Protein AF-A0A2E2U797-F1 (afdb_monomer_lite)

Secondary structure (DSSP, 8-state):
-HHHHHHHHHHTTTTTT------S--S-GGG-S-EEETTTTEEE-S--STTHHHHHHHHHT-

pLDDT: mean 90.44, std 4.37, range [61.84, 94.12]

Sequence (62 aa):
MVKNLKVRLKENGLWDECKVTKSGCLGGCAFGVNATLYPDNTFLSNISLDDEDDLYAILSAK

Foldseek 3Di:
DQVVLCVVCVVVVNNVPDDGDDDDDPDPVVQPDWDADPPVRDIDGVDDPVCSVVVSCVRVVD

Radius of gyration: 11.62 Å; chains: 1; bounding box: 26×22×27 Å

Structure (mmCIF, N/CA/C/O backbone):
data_AF-A0A2E2U797-F1
#
_entry.id   AF-A0A2E2U797-F1
#
loop_
_atom_site.group_PDB
_atom_site.id
_atom_site.type_symbol
_atom_site.label_atom_id
_atom_site.label_alt_id
_atom_site.label_comp_id
_atom_site.label_asym_id
_atom_site.label_entity_id
_atom_site.label_seq_id
_atom_site.pdbx_PDB_ins_code
_atom_site.Cartn_x
_atom_site.Cartn_y
_atom_site.Cartn_z
_atom_site.occupancy
_atom_site.B_iso_or_equiv
_atom_site.auth_seq_id
_atom_site.auth_comp_id
_atom_site.auth_asym_id
_atom_site.auth_atom_id
_atom_site.pdbx_PDB_model_num
ATOM 1 N N . MET A 1 1 ? 5.996 4.775 4.585 1.00 84.56 1 MET A N 1
ATOM 2 C CA . MET A 1 1 ? 5.190 4.072 3.572 1.00 84.56 1 MET A CA 1
ATOM 3 C C . MET A 1 1 ? 4.367 2.891 4.113 1.00 84.56 1 MET A C 1
ATOM 5 O O . MET A 1 1 ? 3.502 3.150 4.930 1.00 84.56 1 MET A O 1
ATOM 9 N N . VAL A 1 2 ? 4.590 1.603 3.770 1.00 90.38 2 VAL A N 1
ATOM 10 C CA . VAL A 1 2 ? 3.630 0.498 4.092 1.00 90.38 2 VAL A CA 1
ATOM 11 C C . VAL A 1 2 ? 3.195 0.434 5.565 1.00 90.38 2 VAL A C 1
ATOM 13 O O . VAL A 1 2 ? 2.032 0.177 5.856 1.00 90.38 2 VAL A O 1
ATOM 16 N N . LYS A 1 3 ? 4.115 0.647 6.516 1.00 91.00 3 LYS A N 1
ATOM 17 C CA . LYS A 1 3 ? 3.773 0.663 7.948 1.00 91.00 3 LYS A CA 1
ATOM 18 C C . LYS A 1 3 ? 2.874 1.853 8.309 1.00 91.00 3 LYS A C 1
ATOM 20 O O . LYS A 1 3 ? 1.901 1.644 9.021 1.00 91.00 3 LYS A O 1
ATOM 25 N N . ASN A 1 4 ? 3.179 3.049 7.808 1.00 92.12 4 ASN A N 1
ATOM 26 C CA . ASN A 1 4 ? 2.386 4.255 8.055 1.00 92.12 4 ASN A CA 1
ATOM 27 C C . ASN A 1 4 ? 0.993 4.137 7.442 1.00 92.12 4 ASN A C 1
ATOM 29 O O . ASN A 1 4 ? 0.018 4.376 8.141 1.00 92.12 4 ASN A O 1
ATOM 33 N N . LEU A 1 5 ? 0.889 3.656 6.196 1.00 91.56 5 LEU A N 1
ATOM 34 C CA . LEU A 1 5 ? -0.401 3.421 5.538 1.00 91.56 5 LEU A CA 1
ATOM 35 C C . LEU A 1 5 ? -1.299 2.505 6.383 1.00 91.56 5 LEU A C 1
ATOM 37 O O . LEU A 1 5 ? -2.469 2.796 6.592 1.00 91.56 5 LEU A O 1
ATOM 41 N N . LYS A 1 6 ? -0.735 1.427 6.948 1.00 92.31 6 LYS A N 1
ATOM 42 C CA . LYS A 1 6 ? -1.470 0.530 7.855 1.00 92.31 6 LYS A CA 1
ATOM 43 C C . LYS A 1 6 ? -1.943 1.217 9.133 1.00 92.31 6 LYS A C 1
ATOM 45 O O . LYS A 1 6 ? -3.023 0.895 9.612 1.00 92.31 6 LYS A O 1
ATOM 50 N N . VAL A 1 7 ? -1.117 2.081 9.722 1.00 93.06 7 VAL A N 1
ATOM 51 C CA . VAL A 1 7 ? -1.485 2.836 10.930 1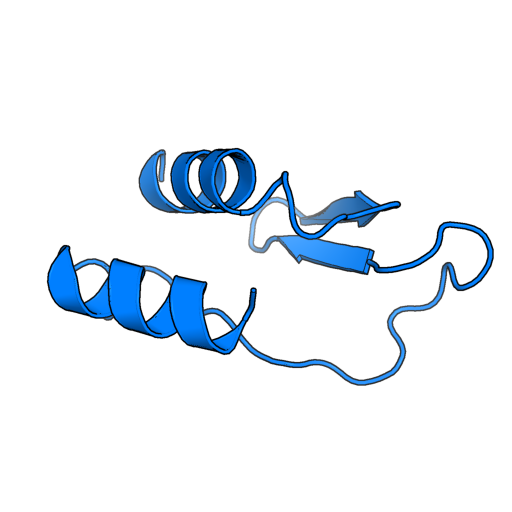.00 93.06 7 VAL A CA 1
ATOM 52 C C . VAL A 1 7 ? -2.620 3.800 10.597 1.00 93.06 7 VAL A C 1
ATOM 54 O O . VAL A 1 7 ? -3.663 3.733 11.237 1.00 93.06 7 VAL A O 1
ATOM 57 N N . 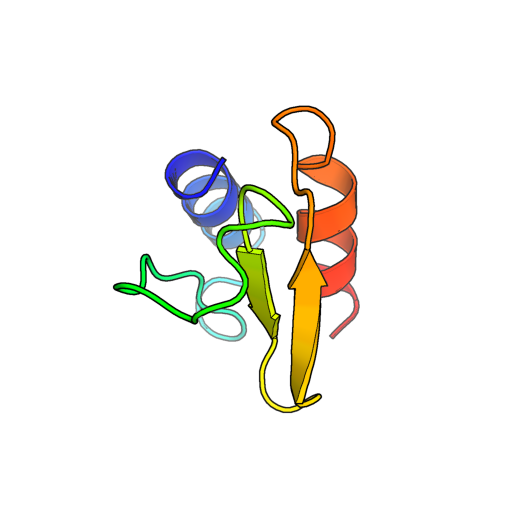ARG A 1 8 ? -2.479 4.568 9.514 1.00 92.56 8 ARG A N 1
ATOM 58 C CA . ARG A 1 8 ? -3.478 5.540 9.063 1.00 92.56 8 ARG A CA 1
ATOM 59 C C . ARG A 1 8 ? -4.822 4.882 8.745 1.00 92.56 8 ARG A C 1
ATOM 61 O O . ARG A 1 8 ? -5.850 5.353 9.214 1.00 92.56 8 ARG A O 1
ATOM 68 N N . LEU A 1 9 ? -4.826 3.745 8.044 1.00 91.19 9 LEU A N 1
ATOM 69 C CA . LEU A 1 9 ? -6.053 2.977 7.786 1.00 91.19 9 LEU A CA 1
ATOM 70 C C . LEU A 1 9 ? -6.730 2.498 9.079 1.00 91.19 9 LEU A C 1
ATOM 72 O O . LEU A 1 9 ? -7.951 2.524 9.172 1.00 91.19 9 LEU A O 1
ATOM 76 N N . LYS A 1 10 ? -5.956 2.092 10.095 1.00 91.56 10 LYS A N 1
ATOM 77 C CA . LYS A 1 10 ? -6.506 1.699 11.403 1.00 91.56 10 LYS A CA 1
ATOM 78 C C . LYS A 1 10 ? -7.104 2.872 12.162 1.00 91.56 10 LYS A C 1
ATOM 80 O O . LYS A 1 10 ? -8.192 2.734 12.708 1.00 91.56 10 LYS A O 1
ATOM 85 N N . GLU A 1 11 ? -6.407 4.003 12.195 1.00 92.44 11 GLU A N 1
ATOM 86 C CA . GLU A 1 11 ? -6.872 5.212 12.885 1.00 92.44 11 GLU A CA 1
ATOM 87 C C . GLU A 1 11 ? -8.149 5.782 12.258 1.00 92.44 11 GLU A C 1
ATOM 89 O O . GLU A 1 11 ? -8.976 6.345 12.965 1.00 92.44 11 GLU A O 1
ATOM 94 N N . ASN A 1 12 ? -8.340 5.578 10.953 1.00 90.75 12 ASN A N 1
ATOM 95 C CA . ASN A 1 12 ? -9.519 6.031 10.216 1.00 90.75 12 ASN A CA 1
ATOM 96 C C . ASN A 1 12 ? -10.616 4.955 10.088 1.00 90.75 12 ASN A C 1
ATOM 98 O O . ASN A 1 12 ? -11.570 5.148 9.345 1.00 90.75 12 ASN A O 1
ATOM 102 N N . GLY A 1 13 ? -10.495 3.815 10.780 1.00 90.88 13 GLY A N 1
ATOM 103 C CA . GLY A 1 13 ? -11.516 2.757 10.778 1.00 90.88 13 GLY A CA 1
ATOM 104 C C . GLY A 1 13 ? -11.599 1.907 9.502 1.00 90.88 13 GLY A C 1
ATOM 105 O O . GLY A 1 13 ? -12.343 0.937 9.476 1.00 90.88 13 GLY A O 1
ATOM 106 N N . LEU A 1 14 ? -10.777 2.186 8.488 1.00 90.06 14 LEU A N 1
ATOM 107 C CA . LEU A 1 14 ? -10.756 1.508 7.182 1.00 90.06 14 LEU A CA 1
ATOM 108 C C . LEU A 1 14 ? -10.013 0.160 7.187 1.00 90.06 14 LEU A C 1
ATOM 110 O O . LEU A 1 14 ? -9.765 -0.428 6.137 1.00 90.06 14 LEU A O 1
ATOM 114 N N . TRP A 1 15 ? -9.596 -0.334 8.355 1.00 86.25 15 TRP A N 1
ATOM 115 C CA . TRP A 1 15 ? -8.784 -1.552 8.455 1.00 86.25 15 TRP A CA 1
ATOM 116 C C . TRP A 1 15 ? -9.529 -2.833 8.060 1.00 86.25 15 TRP A C 1
ATOM 118 O O . TRP A 1 15 ? -8.886 -3.797 7.643 1.00 86.25 15 TRP A O 1
ATOM 128 N N . ASP A 1 16 ? -10.854 -2.851 8.216 1.00 87.75 16 ASP A N 1
ATOM 129 C CA . ASP A 1 16 ? -11.688 -4.000 7.842 1.00 87.75 16 ASP A CA 1
ATOM 130 C C . ASP A 1 16 ? -11.989 -4.021 6.332 1.00 87.75 16 ASP A C 1
ATOM 132 O O . ASP A 1 16 ? -12.118 -5.087 5.736 1.00 87.75 16 ASP A O 1
ATOM 136 N N . GLU A 1 17 ? -12.001 -2.847 5.693 1.00 89.25 17 GLU A N 1
ATOM 137 C CA . GLU A 1 17 ? -12.344 -2.673 4.275 1.00 89.25 17 GLU A CA 1
ATOM 138 C C . GLU A 1 17 ? -11.112 -2.739 3.363 1.00 89.25 17 GLU A C 1
ATOM 140 O O . GLU A 1 17 ? -11.133 -3.373 2.306 1.00 89.25 17 GLU A O 1
ATOM 145 N N . CYS A 1 18 ? -10.003 -2.128 3.787 1.00 88.81 18 CYS A N 1
ATOM 146 C CA . CYS A 1 18 ? -8.793 -1.988 2.985 1.00 88.81 18 CYS A CA 1
ATOM 147 C C . CYS A 1 18 ? -7.568 -2.600 3.668 1.00 88.81 18 CYS A C 1
ATOM 149 O O . CYS A 1 18 ? -7.219 -2.297 4.813 1.00 88.81 18 CYS A O 1
ATOM 151 N N . LYS A 1 19 ? -6.823 -3.417 2.912 1.00 89.38 19 LYS A N 1
ATOM 152 C CA . LYS A 1 19 ? -5.619 -4.096 3.401 1.00 89.38 19 LYS A CA 1
ATOM 153 C C . LYS A 1 19 ? -4.399 -3.759 2.560 1.00 89.38 19 LYS A C 1
ATOM 155 O O . LYS A 1 19 ? -4.364 -3.976 1.357 1.00 89.38 19 LYS A O 1
ATOM 160 N N . VAL A 1 20 ? -3.334 -3.343 3.240 1.00 92.81 20 VAL A N 1
ATOM 161 C CA . VAL A 1 20 ? -2.027 -3.087 2.623 1.00 92.81 20 VAL A CA 1
ATOM 162 C C . VAL A 1 20 ? -1.057 -4.177 3.059 1.00 92.81 20 VAL A C 1
ATOM 164 O O . VAL A 1 20 ? -0.864 -4.418 4.254 1.00 92.81 20 VAL A O 1
ATOM 167 N N . THR A 1 21 ? -0.405 -4.847 2.117 1.00 91.88 21 THR A N 1
ATOM 168 C CA . THR A 1 21 ? 0.563 -5.917 2.405 1.00 91.88 21 THR 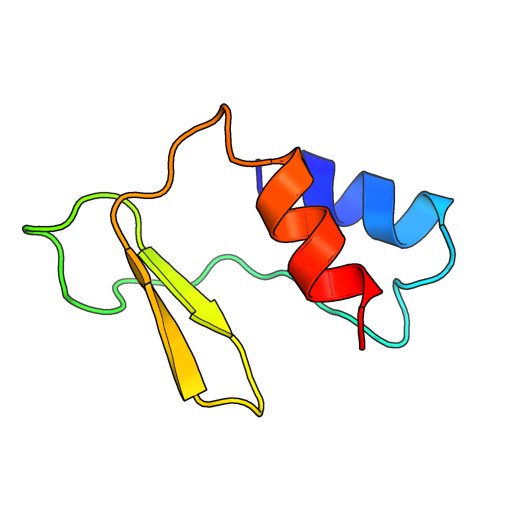A CA 1
ATOM 169 C C . THR A 1 21 ? 1.860 -5.710 1.648 1.00 91.88 21 THR A C 1
ATOM 171 O O . THR A 1 21 ? 1.869 -5.144 0.563 1.00 91.88 21 THR A O 1
ATOM 174 N N . LYS A 1 22 ? 2.967 -6.195 2.219 1.00 92.25 22 LYS A N 1
ATOM 175 C CA . LYS A 1 22 ? 4.213 -6.327 1.465 1.00 92.25 22 LYS A CA 1
ATOM 176 C C . LYS A 1 22 ? 4.091 -7.563 0.580 1.00 92.25 22 LYS A C 1
ATOM 178 O O . LYS A 1 22 ? 3.732 -8.623 1.089 1.00 92.25 22 LYS A O 1
ATOM 183 N N . SER A 1 23 ? 4.393 -7.422 -0.699 1.00 91.62 23 SER A N 1
ATOM 184 C CA . SER A 1 23 ? 4.539 -8.538 -1.631 1.00 91.62 23 SER A CA 1
ATOM 185 C C . SER A 1 23 ? 6.016 -8.861 -1.855 1.00 91.62 23 SER A C 1
ATOM 187 O O . SER A 1 23 ? 6.900 -8.075 -1.508 1.00 91.62 23 SER A O 1
ATOM 189 N N . GLY A 1 24 ? 6.277 -10.021 -2.461 1.00 90.25 24 GLY A N 1
ATOM 190 C CA . GLY A 1 24 ? 7.558 -10.289 -3.114 1.00 90.25 24 GLY A CA 1
ATOM 191 C C . GLY A 1 24 ? 7.692 -9.516 -4.432 1.00 90.25 24 GLY A C 1
ATOM 192 O O . GLY A 1 24 ? 7.007 -8.517 -4.655 1.00 90.25 24 GLY A O 1
ATOM 193 N N . CYS A 1 25 ? 8.564 -9.999 -5.320 1.00 89.62 25 CYS A N 1
ATOM 194 C CA . CYS A 1 25 ? 8.746 -9.414 -6.647 1.00 89.62 25 CYS A CA 1
ATOM 195 C C . CYS A 1 25 ? 7.434 -9.448 -7.447 1.00 89.62 25 CYS A C 1
ATOM 197 O O . CYS A 1 25 ? 6.872 -10.518 -7.666 1.00 89.62 25 CYS A O 1
ATOM 199 N N . LEU A 1 26 ? 6.973 -8.276 -7.892 1.00 90.00 26 LEU A N 1
ATOM 200 C CA . LEU A 1 26 ? 5.803 -8.118 -8.765 1.00 90.00 26 LEU A CA 1
ATOM 201 C C . LEU A 1 26 ? 6.188 -7.981 -10.249 1.00 90.00 26 LEU A C 1
ATOM 203 O O . LEU A 1 26 ? 5.327 -7.772 -11.096 1.00 90.00 26 LEU A O 1
ATOM 207 N N . GLY A 1 27 ? 7.482 -8.064 -10.569 1.00 88.94 27 GLY A N 1
ATOM 208 C CA . GLY A 1 27 ? 8.011 -7.625 -11.856 1.00 88.94 27 GLY A CA 1
ATOM 209 C C . GLY A 1 27 ? 8.129 -6.098 -11.946 1.00 88.94 27 GLY A C 1
ATOM 210 O O . GLY A 1 27 ? 7.898 -5.370 -10.979 1.00 88.94 27 GLY A O 1
ATOM 211 N N . GLY A 1 28 ? 8.557 -5.607 -13.110 1.00 87.50 28 GLY A N 1
ATOM 212 C CA . GLY A 1 28 ? 8.671 -4.168 -13.362 1.00 87.50 28 GLY A CA 1
ATOM 213 C C . GLY A 1 28 ? 9.807 -3.473 -12.606 1.00 87.50 28 GLY A C 1
ATOM 214 O O . GLY A 1 28 ? 9.706 -2.281 -12.347 1.00 87.50 28 GLY A O 1
ATOM 215 N N . CYS A 1 29 ? 10.890 -4.179 -12.257 1.00 88.75 29 CYS A N 1
ATOM 216 C CA . CYS A 1 29 ? 12.022 -3.604 -11.514 1.00 88.75 29 CYS A CA 1
ATOM 217 C C . CYS A 1 29 ? 12.636 -2.361 -12.185 1.00 88.75 29 CYS A C 1
ATOM 219 O O . CYS A 1 29 ? 13.172 -1.500 -11.497 1.00 88.75 29 CYS A O 1
ATOM 221 N N . ALA A 1 30 ? 12.529 -2.249 -13.513 1.00 92.12 30 ALA A N 1
ATOM 222 C CA . ALA A 1 30 ? 12.973 -1.076 -14.267 1.00 92.12 30 ALA A CA 1
ATOM 223 C C . ALA A 1 30 ? 12.181 0.207 -13.937 1.00 92.12 30 ALA A C 1
ATOM 225 O O . ALA A 1 30 ? 12.680 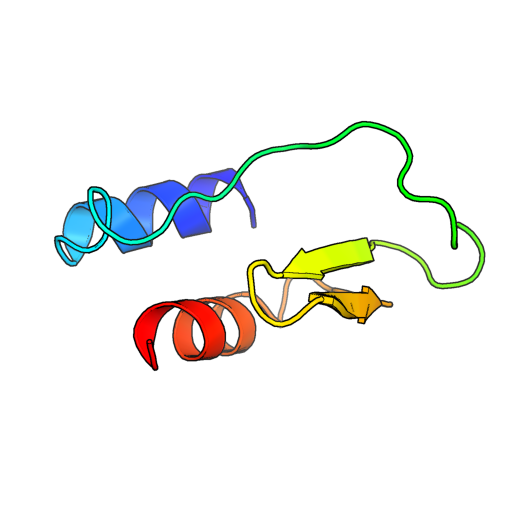1.299 -14.179 1.00 92.12 30 ALA A O 1
ATOM 226 N N . PHE A 1 31 ? 10.978 0.079 -13.371 1.00 89.12 31 PHE A N 1
ATOM 227 C CA . PHE A 1 31 ? 10.094 1.187 -13.002 1.00 89.12 31 PHE A CA 1
ATOM 228 C C . PHE A 1 31 ? 10.133 1.502 -11.497 1.00 89.12 31 PHE A C 1
ATOM 230 O O . PHE A 1 31 ? 9.245 2.170 -10.979 1.00 89.12 31 PHE A O 1
ATOM 237 N N . GLY A 1 32 ? 11.148 1.012 -10.776 1.00 88.69 32 GLY A N 1
ATOM 238 C CA . GLY A 1 32 ? 11.334 1.301 -9.356 1.00 88.69 32 GLY A CA 1
ATOM 239 C C . GLY A 1 32 ? 10.382 0.528 -8.439 1.00 88.69 32 GLY A C 1
ATOM 240 O O . GLY A 1 32 ? 10.152 -0.671 -8.619 1.00 88.69 32 GLY A O 1
ATOM 241 N N . VAL A 1 33 ? 9.895 1.200 -7.390 1.00 91.94 33 VAL A N 1
ATOM 242 C CA . VAL A 1 33 ? 8.980 0.603 -6.408 1.00 91.94 33 VAL A CA 1
ATOM 243 C C . VAL A 1 33 ? 7.584 0.513 -7.010 1.00 91.94 33 VAL A C 1
ATOM 245 O O . VAL A 1 33 ? 7.025 1.519 -7.442 1.00 91.94 33 VAL A O 1
ATOM 248 N N . ASN A 1 34 ? 7.018 -0.694 -6.985 1.00 94.12 34 ASN A N 1
ATOM 249 C CA . ASN A 1 34 ? 5.720 -0.986 -7.577 1.00 94.12 34 ASN A CA 1
ATOM 250 C C . ASN A 1 34 ? 4.734 -1.522 -6.533 1.00 94.12 34 ASN A C 1
ATOM 252 O O . ASN A 1 34 ? 5.125 -2.197 -5.575 1.00 94.12 34 ASN A O 1
ATOM 256 N N . ALA A 1 35 ? 3.450 -1.276 -6.764 1.00 93.62 35 ALA A N 1
ATOM 257 C CA . ALA A 1 35 ? 2.341 -1.856 -6.021 1.00 93.62 35 ALA A CA 1
ATOM 258 C C . ALA A 1 35 ? 1.216 -2.246 -6.983 1.00 93.62 35 ALA A C 1
ATOM 260 O O . ALA A 1 35 ? 1.079 -1.688 -8.068 1.00 93.62 35 ALA A O 1
ATOM 261 N N . THR A 1 36 ? 0.391 -3.205 -6.581 1.00 93.44 36 THR A N 1
ATOM 262 C CA . THR A 1 36 ? -0.812 -3.571 -7.329 1.00 93.44 36 THR A CA 1
ATOM 263 C C . THR A 1 36 ? -2.036 -3.338 -6.458 1.00 93.44 36 THR A C 1
ATOM 265 O O . THR A 1 36 ? -2.023 -3.662 -5.266 1.00 93.44 36 THR A O 1
ATOM 268 N N . LEU A 1 37 ? -3.064 -2.734 -7.045 1.00 93.25 37 LEU A N 1
ATOM 269 C CA . LEU A 1 37 ? -4.332 -2.447 -6.394 1.00 93.25 37 LEU A CA 1
ATOM 270 C C . LEU A 1 37 ? -5.386 -3.433 -6.894 1.00 93.25 37 LEU A C 1
ATOM 272 O O . LEU A 1 37 ? -5.648 -3.530 -8.093 1.00 93.25 37 LEU A O 1
ATOM 276 N N . TYR A 1 38 ? -6.011 -4.130 -5.954 1.00 90.88 38 TYR A N 1
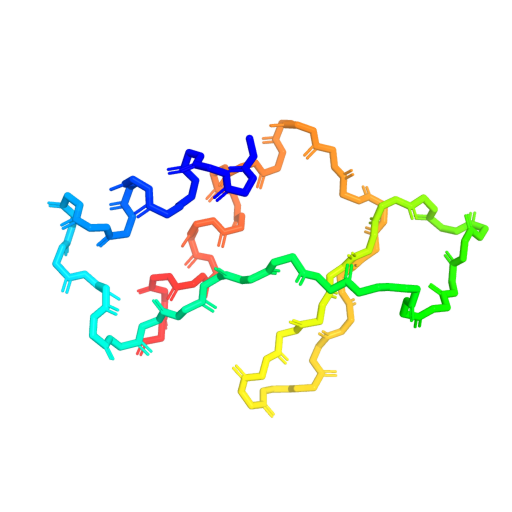ATOM 277 C CA . TYR A 1 38 ? -7.141 -5.013 -6.210 1.00 90.88 38 TYR A CA 1
ATOM 278 C C . TYR A 1 38 ? -8.411 -4.431 -5.587 1.00 90.88 38 TYR A C 1
ATOM 280 O O . TYR A 1 38 ? -8.312 -3.797 -4.535 1.00 90.88 38 TYR A O 1
ATOM 288 N N . PRO A 1 39 ? -9.591 -4.670 -6.190 1.00 91.12 39 PRO A N 1
ATOM 289 C CA . PRO A 1 39 ? -9.856 -5.510 -7.370 1.00 91.12 39 PRO A CA 1
ATOM 290 C C . PRO A 1 39 ? -9.623 -4.827 -8.733 1.00 91.12 39 PRO A C 1
ATOM 292 O O . PRO A 1 39 ? -9.747 -5.485 -9.762 1.00 91.12 39 PRO A O 1
ATOM 295 N N . ASP A 1 40 ? -9.265 -3.542 -8.764 1.00 88.69 40 ASP A N 1
ATOM 296 C CA . ASP A 1 40 ? -9.154 -2.743 -9.997 1.00 88.69 40 ASP A CA 1
ATOM 297 C C . ASP A 1 40 ? -8.039 -3.184 -10.967 1.00 88.69 40 ASP A C 1
ATOM 299 O O . ASP A 1 40 ? -7.988 -2.702 -12.094 1.00 88.69 40 ASP A O 1
ATOM 303 N N . ASN A 1 41 ? -7.168 -4.124 -10.573 1.00 89.25 41 ASN A N 1
ATOM 304 C CA . ASN A 1 41 ? -6.019 -4.593 -11.361 1.00 89.25 41 ASN A CA 1
ATOM 305 C C . ASN A 1 41 ? -5.086 -3.446 -11.799 1.00 89.25 41 ASN A C 1
ATOM 307 O O . ASN A 1 41 ? -4.397 -3.534 -12.817 1.00 89.25 41 ASN A O 1
ATOM 311 N N . THR A 1 42 ? -5.033 -2.368 -11.015 1.00 92.25 42 THR A N 1
ATOM 312 C CA . THR A 1 42 ? -4.177 -1.216 -11.306 1.00 92.25 42 THR A CA 1
ATOM 313 C C . THR A 1 42 ? -2.749 -1.518 -10.873 1.00 92.25 42 THR A C 1
ATOM 315 O O . THR A 1 42 ? -2.505 -1.950 -9.742 1.00 92.25 42 THR A O 1
ATOM 318 N N . PHE A 1 43 ? -1.790 -1.270 -11.763 1.00 92.50 43 PHE A N 1
ATOM 319 C CA . PHE A 1 43 ? -0.366 -1.352 -11.455 1.00 92.50 43 PHE A CA 1
ATOM 320 C C . PHE A 1 43 ? 0.180 0.054 -11.214 1.00 92.50 43 PHE A C 1
ATOM 322 O O . PHE A 1 43 ? 0.199 0.888 -12.115 1.00 92.50 43 PHE A O 1
ATOM 329 N N . LEU A 1 44 ? 0.594 0.313 -9.980 1.00 92.62 44 LEU A N 1
ATOM 330 C CA . LEU A 1 44 ? 1.217 1.559 -9.562 1.00 92.62 44 LEU A CA 1
ATOM 331 C C . LEU A 1 44 ? 2.727 1.366 -9.634 1.00 92.62 44 LEU A C 1
ATOM 333 O O . LEU A 1 44 ? 3.262 0.434 -9.031 1.00 92.62 44 LEU A O 1
ATOM 337 N N . SER A 1 45 ? 3.407 2.228 -10.376 1.00 94.06 45 SER A N 1
ATOM 338 C CA . SER A 1 45 ? 4.851 2.159 -10.591 1.00 94.06 45 SER A CA 1
ATOM 339 C C . SER A 1 45 ? 5.535 3.453 -10.192 1.00 94.06 45 SER A C 1
ATOM 341 O O . SER A 1 45 ? 4.898 4.504 -10.167 1.00 94.06 45 SER A O 1
ATOM 343 N N . ASN A 1 46 ? 6.845 3.381 -9.967 1.00 93.50 46 ASN A N 1
ATOM 344 C CA . ASN A 1 46 ? 7.692 4.526 -9.650 1.00 93.50 46 ASN A CA 1
ATOM 345 C C . ASN A 1 46 ? 7.251 5.276 -8.383 1.00 93.50 46 ASN A C 1
ATOM 347 O O . ASN A 1 46 ? 7.347 6.498 -8.306 1.00 93.50 46 ASN A O 1
ATOM 351 N N . ILE A 1 47 ? 6.772 4.514 -7.397 1.00 93.12 47 ILE A N 1
ATOM 352 C CA . ILE A 1 47 ? 6.251 5.040 -6.140 1.00 93.12 47 ILE A CA 1
ATOM 353 C C . ILE A 1 47 ? 7.398 5.573 -5.278 1.00 93.12 47 ILE A C 1
ATOM 355 O O . ILE A 1 47 ? 8.398 4.883 -5.045 1.00 93.12 47 ILE A O 1
ATOM 359 N N . SER A 1 48 ? 7.224 6.780 -4.759 1.00 93.06 48 SER A N 1
ATOM 360 C CA . SER A 1 48 ? 8.146 7.452 -3.852 1.00 93.06 48 SER A CA 1
ATOM 361 C C . SER A 1 48 ? 7.580 7.540 -2.428 1.00 93.06 48 SER A C 1
ATOM 363 O O . SER A 1 48 ? 6.487 7.059 -2.125 1.00 93.06 48 SER A O 1
ATOM 365 N N . LEU A 1 49 ? 8.366 8.105 -1.506 1.00 90.94 49 LEU A N 1
ATOM 366 C CA . LEU A 1 49 ? 7.912 8.338 -0.132 1.00 90.94 49 LEU A CA 1
ATOM 367 C C . LEU A 1 49 ? 6.925 9.508 -0.033 1.00 90.94 49 LEU A C 1
ATOM 369 O O . LEU A 1 49 ? 6.135 9.524 0.909 1.00 90.94 49 LEU A O 1
ATOM 373 N N . ASP A 1 50 ? 6.963 10.436 -0.988 1.00 92.69 50 ASP A N 1
ATOM 374 C CA . ASP A 1 50 ? 6.084 11.605 -1.047 1.00 92.69 50 ASP A CA 1
ATOM 375 C C . ASP A 1 50 ? 4.661 11.241 -1.511 1.00 92.69 50 ASP A C 1
ATOM 377 O O . ASP A 1 50 ? 3.709 11.914 -1.137 1.00 92.69 50 ASP A O 1
ATOM 381 N N . ASP A 1 51 ? 4.484 10.112 -2.210 1.00 93.44 51 ASP A N 1
ATOM 382 C CA . ASP A 1 51 ? 3.174 9.620 -2.678 1.00 93.44 51 ASP A CA 1
ATOM 383 C C . ASP A 1 51 ? 2.314 8.983 -1.558 1.00 93.44 51 ASP A C 1
ATOM 385 O O . ASP A 1 51 ? 1.299 8.336 -1.824 1.00 93.44 51 ASP A O 1
ATOM 389 N N . GLU A 1 52 ? 2.721 9.084 -0.285 1.00 91.44 52 GLU A N 1
ATOM 390 C CA . GLU A 1 52 ? 2.015 8.437 0.833 1.00 91.44 52 GLU A CA 1
ATOM 391 C C . GLU A 1 52 ? 0.571 8.948 0.986 1.00 91.44 52 GLU A C 1
ATOM 393 O O . GLU A 1 52 ? -0.332 8.145 1.244 1.00 91.44 52 GLU A O 1
ATOM 398 N N . ASP A 1 53 ? 0.343 10.250 0.791 1.00 92.69 53 ASP A N 1
ATOM 399 C CA . ASP A 1 53 ? -0.993 10.854 0.848 1.00 92.69 53 ASP A CA 1
ATOM 400 C C . ASP A 1 53 ? -1.855 10.482 -0.364 1.00 92.69 53 ASP A C 1
ATOM 402 O O . ASP A 1 53 ? -3.013 10.101 -0.181 1.00 92.69 53 ASP A O 1
ATOM 406 N N . ASP A 1 54 ? -1.293 10.494 -1.575 1.00 93.38 54 ASP A N 1
ATOM 407 C CA . ASP A 1 54 ? -2.012 10.101 -2.794 1.00 93.38 54 ASP A CA 1
ATOM 408 C C . ASP A 1 54 ? -2.456 8.635 -2.738 1.00 93.38 54 ASP A C 1
ATOM 410 O O . ASP A 1 54 ? -3.600 8.296 -3.050 1.00 93.38 54 ASP A O 1
ATOM 414 N N . LEU A 1 55 ? -1.582 7.748 -2.260 1.00 92.44 55 LEU A N 1
ATOM 415 C CA . LEU A 1 55 ? -1.919 6.336 -2.083 1.00 92.44 55 LEU A CA 1
ATOM 416 C C . LEU A 1 55 ? -2.987 6.120 -1.021 1.00 92.44 55 LEU A C 1
ATOM 418 O O . LEU A 1 55 ? -3.845 5.254 -1.188 1.00 92.44 55 LEU A O 1
ATOM 422 N N . TYR A 1 56 ? -2.947 6.884 0.071 1.00 91.94 56 TYR A N 1
ATOM 423 C CA . TYR A 1 56 ? -4.007 6.830 1.067 1.00 91.94 56 TYR A CA 1
ATOM 424 C C . TYR A 1 56 ? -5.340 7.308 0.479 1.00 91.94 56 TYR A C 1
ATOM 426 O O . TYR A 1 56 ? -6.348 6.631 0.668 1.00 91.94 56 TYR A O 1
ATOM 434 N N . ALA A 1 57 ? -5.338 8.401 -0.290 1.00 92.00 57 ALA A N 1
ATOM 435 C CA . ALA A 1 57 ? -6.531 8.915 -0.956 1.00 92.00 57 ALA A CA 1
ATOM 436 C C . ALA A 1 57 ? -7.153 7.870 -1.897 1.00 92.00 57 ALA A C 1
ATOM 438 O O . ALA A 1 57 ? -8.358 7.629 -1.820 1.00 92.00 57 ALA A O 1
ATOM 439 N N . ILE A 1 58 ? -6.330 7.183 -2.701 1.00 91.06 58 ILE A N 1
ATOM 440 C CA . ILE A 1 58 ? -6.769 6.090 -3.587 1.00 91.06 58 ILE A CA 1
ATOM 441 C C . ILE A 1 58 ? -7.424 4.950 -2.794 1.00 91.06 58 ILE A C 1
ATOM 443 O O . ILE A 1 58 ? -8.433 4.404 -3.234 1.00 91.06 58 ILE A O 1
ATOM 447 N N . LEU A 1 59 ? -6.868 4.592 -1.632 1.00 89.25 59 LEU A N 1
ATOM 448 C CA . LEU A 1 59 ? -7.413 3.529 -0.781 1.00 89.25 59 LEU A CA 1
ATOM 449 C C . LEU A 1 59 ? -8.697 3.950 -0.055 1.00 89.25 59 LEU A C 1
ATOM 451 O O . LEU A 1 59 ? -9.570 3.117 0.133 1.00 89.25 59 LEU A O 1
ATOM 455 N N . SER A 1 60 ? -8.817 5.216 0.350 1.00 86.62 60 SER A N 1
ATOM 456 C CA . SER A 1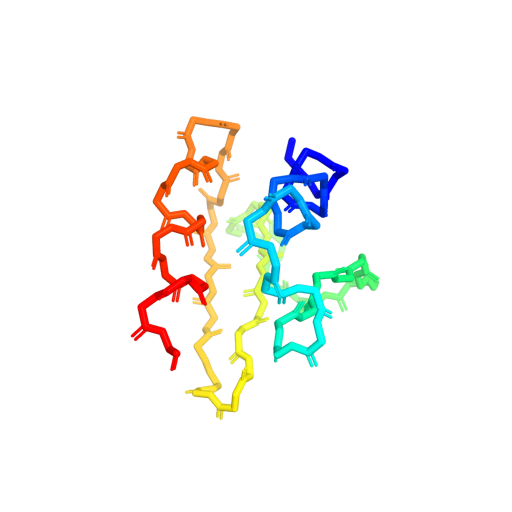 60 ? -9.989 5.735 1.074 1.00 86.62 60 SER A CA 1
ATOM 457 C C . SER A 1 60 ? -11.158 6.150 0.179 1.00 86.62 60 SER A C 1
ATOM 459 O O . SER A 1 60 ? -12.256 6.373 0.674 1.00 86.62 60 SER A O 1
ATOM 461 N N . ALA A 1 61 ? -10.928 6.313 -1.126 1.00 80.94 61 ALA A N 1
ATOM 462 C CA . ALA A 1 61 ? -11.964 6.679 -2.094 1.00 80.94 61 ALA A CA 1
ATOM 463 C C . ALA A 1 61 ? -12.839 5.485 -2.533 1.00 80.94 61 ALA A C 1
ATOM 465 O O . ALA A 1 61 ? -13.635 5.619 -3.465 1.00 80.94 61 ALA A O 1
ATOM 466 N N . LYS A 1 62 ? -12.657 4.323 -1.904 1.00 61.84 62 LYS A N 1
ATOM 467 C CA . LYS A 1 62 ? -13.374 3.069 -2.143 1.00 61.84 62 LYS A CA 1
ATOM 468 C C . LYS A 1 62 ? -14.218 2.747 -0.923 1.00 61.84 62 LYS A C 1
ATOM 470 O O . LYS A 1 62 ? -15.366 2.314 -1.156 1.00 61.84 62 LYS A O 1
#